Protein AF-A0A942ZYZ5-F1 (afdb_monomer_lite)

Structure (mmCIF, N/CA/C/O backbone):
data_AF-A0A942ZYZ5-F1
#
_entry.id   AF-A0A942ZYZ5-F1
#
loop_
_atom_site.group_PDB
_atom_site.id
_atom_site.type_symbol
_atom_site.label_atom_id
_atom_site.label_alt_id
_atom_site.label_comp_id
_atom_site.label_asym_id
_atom_site.label_entity_id
_atom_site.label_seq_id
_atom_site.pdbx_PDB_ins_code
_atom_site.Cartn_x
_atom_site.Cartn_y
_atom_site.Cartn_z
_atom_site.occupancy
_atom_site.B_iso_or_equiv
_atom_site.auth_seq_id
_atom_site.auth_comp_id
_atom_site.auth_asym_id
_atom_site.auth_atom_id
_atom_site.pdbx_PDB_model_num
ATOM 1 N N . MET A 1 1 ? -3.499 -14.961 -10.192 1.00 55.91 1 MET A N 1
ATOM 2 C CA . MET A 1 1 ? -3.679 -13.733 -10.989 1.00 55.91 1 MET A CA 1
ATOM 3 C C . MET A 1 1 ? -2.364 -13.500 -11.704 1.00 55.91 1 MET A C 1
ATOM 5 O O . MET A 1 1 ? -1.344 -13.487 -11.026 1.00 55.91 1 MET A O 1
ATOM 9 N N . ASP A 1 2 ? -2.354 -13.478 -13.037 1.00 72.44 2 ASP A N 1
ATOM 10 C CA . ASP A 1 2 ? -1.126 -13.225 -13.802 1.00 72.44 2 ASP A CA 1
ATOM 11 C C . ASP A 1 2 ? -0.966 -11.715 -13.986 1.00 72.44 2 ASP A C 1
ATOM 13 O O . ASP A 1 2 ? -1.447 -11.131 -14.958 1.00 72.44 2 ASP A O 1
ATOM 17 N N . TYR A 1 3 ? -0.309 -11.078 -13.015 1.00 81.50 3 TYR A N 1
ATOM 18 C CA . TYR A 1 3 ? -0.152 -9.625 -12.985 1.00 81.50 3 TYR A CA 1
ATOM 19 C C . TYR A 1 3 ? 0.666 -9.076 -14.161 1.00 81.50 3 TYR A C 1
ATOM 21 O O . TYR A 1 3 ? 0.634 -7.874 -14.406 1.00 81.50 3 TYR A O 1
ATOM 29 N N . LYS A 1 4 ? 1.376 -9.908 -14.935 1.00 86.75 4 LYS A N 1
ATOM 30 C CA . LYS A 1 4 ? 2.261 -9.424 -16.007 1.00 86.75 4 LYS A CA 1
ATOM 31 C C . LYS A 1 4 ? 1.524 -8.627 -17.077 1.00 86.75 4 LYS A C 1
ATOM 33 O O . LYS A 1 4 ? 1.949 -7.535 -17.446 1.00 86.75 4 LYS A O 1
ATOM 38 N N . ASN A 1 5 ? 0.410 -9.171 -17.562 1.00 87.06 5 ASN A N 1
ATOM 39 C CA . ASN A 1 5 ? -0.390 -8.519 -18.598 1.00 87.06 5 ASN A CA 1
ATOM 40 C C . ASN A 1 5 ? -1.109 -7.278 -18.062 1.00 87.06 5 ASN A C 1
ATOM 42 O O . ASN A 1 5 ? -1.376 -6.349 -18.820 1.00 87.06 5 ASN A O 1
ATOM 46 N N . GLU A 1 6 ? -1.423 -7.260 -16.768 1.00 91.31 6 GLU A N 1
ATOM 47 C CA . GLU A 1 6 ? -2.053 -6.117 -16.109 1.00 91.31 6 GLU A CA 1
ATOM 48 C C . GLU A 1 6 ? -1.053 -4.965 -15.945 1.00 91.31 6 GLU A C 1
ATOM 50 O O . GLU A 1 6 ? -1.383 -3.833 -16.285 1.00 91.31 6 GLU A O 1
ATOM 55 N N . ILE A 1 7 ? 0.197 -5.249 -15.556 1.00 93.75 7 ILE A N 1
ATOM 56 C CA . ILE A 1 7 ? 1.272 -4.248 -15.392 1.00 93.75 7 ILE A CA 1
ATOM 57 C C . ILE A 1 7 ? 1.527 -3.471 -16.685 1.00 93.75 7 ILE A C 1
ATOM 59 O O . ILE A 1 7 ? 1.700 -2.251 -16.662 1.00 93.75 7 ILE A O 1
ATOM 63 N N . LEU A 1 8 ? 1.528 -4.154 -17.831 1.00 91.81 8 LEU A N 1
ATOM 64 C CA . LEU A 1 8 ? 1.728 -3.500 -19.126 1.00 91.81 8 LEU A CA 1
ATOM 65 C C . LEU A 1 8 ? 0.601 -2.523 -19.479 1.00 91.81 8 LEU A C 1
ATOM 67 O O . LEU A 1 8 ? 0.864 -1.508 -20.121 1.00 91.81 8 LEU A O 1
ATOM 71 N N . LYS A 1 9 ? -0.625 -2.804 -19.028 1.00 93.62 9 LYS A N 1
ATOM 72 C CA . LYS A 1 9 ? -1.814 -1.978 -19.278 1.00 93.62 9 LYS A CA 1
ATOM 73 C C . LYS A 1 9 ? -1.949 -0.795 -18.322 1.00 93.62 9 LYS A C 1
ATOM 75 O O . LYS A 1 9 ? -2.783 0.066 -18.576 1.00 93.62 9 LYS A O 1
ATOM 80 N N . VAL A 1 10 ? -1.161 -0.744 -17.246 1.00 95.06 10 VAL A N 1
ATOM 81 C CA . VAL A 1 10 ? -1.182 0.387 -16.311 1.00 95.06 10 VAL A CA 1
ATOM 82 C C . VAL A 1 10 ? -0.760 1.650 -17.049 1.00 95.06 10 VAL A C 1
ATOM 84 O O . VAL A 1 10 ? 0.349 1.733 -17.582 1.00 95.06 10 VAL A O 1
ATOM 87 N N . GLU A 1 11 ? -1.646 2.639 -17.061 1.00 95.75 11 GLU A N 1
ATOM 88 C CA . GLU A 1 11 ? -1.353 3.971 -17.574 1.00 95.75 11 GLU A CA 1
ATOM 89 C C . GLU A 1 11 ? -0.547 4.781 -16.555 1.00 95.75 11 GLU A C 1
ATOM 91 O O . GLU A 1 11 ? -0.713 4.628 -15.343 1.00 95.75 11 GLU A O 1
ATOM 96 N N . LYS A 1 12 ? 0.274 5.724 -17.032 1.00 94.25 12 LYS A N 1
ATOM 97 C CA . LYS A 1 12 ? 1.099 6.576 -16.159 1.00 94.25 12 LYS A CA 1
ATOM 98 C C . LYS A 1 12 ? 0.259 7.330 -15.123 1.00 94.25 12 LYS A C 1
ATOM 100 O O . LYS A 1 12 ? 0.616 7.357 -13.953 1.00 94.25 12 LYS A O 1
ATOM 105 N N . LYS A 1 13 ? -0.893 7.865 -15.534 1.00 94.50 13 LYS A N 1
ATOM 106 C CA . LYS A 1 13 ? -1.814 8.582 -14.641 1.00 94.50 13 LYS A CA 1
ATOM 107 C C . LYS A 1 13 ? -2.383 7.678 -13.542 1.00 94.50 13 LYS A C 1
ATOM 109 O O . LYS A 1 13 ? -2.552 8.113 -12.409 1.00 94.50 13 LYS A O 1
ATOM 114 N N . GLN A 1 14 ? -2.670 6.417 -13.867 1.00 95.19 14 GLN A N 1
ATOM 115 C CA . GLN A 1 14 ? -3.121 5.433 -12.884 1.00 95.19 14 GLN A CA 1
ATOM 116 C C . GLN A 1 14 ? -1.989 5.078 -11.914 1.00 95.19 14 GLN A C 1
ATOM 118 O O . GLN A 1 14 ? -2.220 4.975 -10.711 1.00 95.19 14 GLN A O 1
ATOM 123 N N . PHE A 1 15 ? -0.766 4.927 -12.429 1.00 95.88 15 PHE A N 1
ATOM 124 C CA . PHE A 1 15 ? 0.415 4.713 -11.600 1.00 95.88 15 PHE A CA 1
ATOM 125 C C . PHE A 1 15 ? 0.610 5.852 -10.593 1.00 95.88 15 PHE A C 1
ATOM 127 O O . PHE A 1 15 ? 0.719 5.593 -9.400 1.00 95.88 15 PHE A O 1
ATOM 134 N N . GLU A 1 16 ? 0.573 7.101 -11.058 1.00 93.81 16 GLU A N 1
ATOM 135 C CA . GLU A 1 16 ? 0.684 8.306 -10.223 1.00 93.81 16 GLU A CA 1
ATOM 136 C C . GLU A 1 16 ? -0.382 8.363 -9.129 1.00 93.81 16 GLU A C 1
ATOM 138 O O . GLU A 1 16 ? -0.074 8.687 -7.983 1.00 93.81 16 GLU A O 1
ATOM 143 N N . LEU A 1 17 ? -1.625 8.015 -9.471 1.00 94.25 17 LEU A N 1
ATOM 144 C CA . LEU A 1 17 ? -2.749 8.074 -8.543 1.00 94.25 17 LEU A CA 1
ATOM 145 C C . LEU A 1 17 ? -2.607 7.085 -7.379 1.00 94.25 17 LEU A C 1
ATOM 147 O O . LEU A 1 17 ? -2.914 7.436 -6.244 1.00 94.25 17 LEU A O 1
ATOM 151 N N . TYR A 1 18 ? -2.139 5.866 -7.654 1.00 96.12 18 TYR A N 1
ATOM 152 C CA . TYR A 1 18 ? -2.146 4.769 -6.679 1.00 96.12 18 TYR A CA 1
ATOM 153 C C . TYR A 1 18 ? -0.763 4.399 -6.134 1.00 96.12 18 TYR A C 1
ATOM 155 O O . TYR A 1 18 ? -0.655 3.504 -5.293 1.00 96.12 18 TYR A O 1
ATOM 163 N N . PHE A 1 19 ? 0.306 5.072 -6.575 1.00 95.88 19 PHE A N 1
ATOM 164 C CA . PHE A 1 19 ? 1.668 4.774 -6.130 1.00 95.88 19 PHE A CA 1
ATOM 165 C C . PHE A 1 19 ? 1.812 4.860 -4.607 1.00 95.88 19 PHE A C 1
ATOM 167 O O . PHE A 1 19 ? 2.334 3.925 -4.003 1.00 95.88 19 PHE A O 1
ATOM 174 N N . CYS A 1 20 ? 1.345 5.947 -3.981 1.00 95.50 20 CYS A N 1
ATOM 175 C CA . CYS A 1 20 ? 1.512 6.157 -2.538 1.00 95.50 20 CYS A CA 1
ATOM 176 C C . CYS A 1 20 ? 0.763 5.101 -1.716 1.00 95.50 20 CYS A C 1
ATOM 178 O O . CYS A 1 20 ? 1.339 4.521 -0.794 1.00 95.50 20 CYS A O 1
ATOM 180 N N . ASP A 1 21 ? -0.470 4.779 -2.113 1.00 95.25 21 ASP A N 1
ATOM 181 C CA . ASP A 1 21 ? -1.291 3.758 -1.458 1.00 95.25 21 ASP A CA 1
ATOM 182 C C . ASP A 1 21 ? -0.646 2.366 -1.572 1.00 95.25 21 ASP A C 1
ATOM 184 O O . ASP A 1 21 ? -0.557 1.616 -0.597 1.00 95.25 21 ASP A O 1
ATOM 188 N N . ALA A 1 22 ? -0.124 2.025 -2.753 1.00 93.94 22 ALA A N 1
ATOM 189 C CA . ALA A 1 22 ? 0.601 0.777 -2.971 1.00 93.94 22 ALA A CA 1
ATOM 190 C C . ALA A 1 22 ? 1.907 0.730 -2.163 1.00 93.94 22 ALA A C 1
ATOM 192 O O . ALA A 1 22 ? 2.239 -0.287 -1.546 1.00 93.94 22 ALA A O 1
ATOM 193 N N . TYR A 1 23 ? 2.646 1.839 -2.146 1.00 92.31 23 TYR A N 1
ATOM 194 C CA . TYR A 1 23 ? 3.916 1.987 -1.449 1.00 92.31 23 TYR A CA 1
ATOM 195 C C . TYR A 1 23 ? 3.752 1.806 0.061 1.00 92.31 23 TYR A C 1
ATOM 197 O O . TYR A 1 23 ? 4.456 0.986 0.659 1.00 92.31 23 TYR A O 1
ATOM 205 N N . ILE A 1 24 ? 2.805 2.514 0.684 1.00 89.69 24 ILE A N 1
ATOM 206 C CA . ILE A 1 24 ? 2.614 2.452 2.137 1.00 89.69 24 ILE A CA 1
ATOM 207 C C . ILE A 1 24 ? 2.166 1.052 2.572 1.00 89.69 24 ILE A C 1
ATOM 209 O O . ILE A 1 24 ? 2.721 0.501 3.525 1.00 89.69 24 ILE A O 1
ATOM 213 N N . LYS A 1 25 ? 1.271 0.421 1.800 1.00 87.56 25 LYS A N 1
ATOM 214 C CA . LYS A 1 25 ? 0.798 -0.949 2.038 1.00 87.56 25 LYS A CA 1
ATOM 215 C C . LYS A 1 25 ? 1.922 -1.982 1.907 1.00 87.56 25 LYS A C 1
ATOM 217 O O . LYS A 1 25 ? 1.933 -2.983 2.621 1.00 87.56 25 LYS A O 1
ATOM 222 N N . THR A 1 26 ? 2.899 -1.711 1.040 1.00 87.06 26 THR A N 1
ATOM 223 C CA . THR A 1 26 ? 4.070 -2.574 0.816 1.00 87.06 26 THR A CA 1
ATOM 224 C C . THR A 1 26 ? 5.128 -2.433 1.908 1.00 87.06 26 THR A C 1
ATOM 226 O O . THR A 1 26 ? 5.772 -3.420 2.262 1.00 87.06 26 THR A O 1
ATOM 229 N N . LEU A 1 27 ? 5.340 -1.229 2.449 1.00 77.88 27 LEU A N 1
ATOM 230 C CA . LEU A 1 27 ? 6.419 -0.976 3.415 1.00 77.88 27 LEU A CA 1
ATOM 231 C C . LEU A 1 27 ? 5.997 -1.033 4.880 1.00 77.88 27 LEU A C 1
ATOM 233 O O . LEU A 1 27 ? 6.863 -1.215 5.738 1.00 77.88 27 LEU A O 1
ATOM 237 N N . HIS A 1 28 ? 4.697 -0.958 5.161 1.00 70.19 28 HIS A N 1
ATOM 238 C CA . HIS A 1 28 ? 4.148 -1.141 6.502 1.00 70.19 28 HIS A CA 1
ATOM 239 C C . HIS A 1 28 ? 3.352 -2.455 6.689 1.00 70.19 28 HIS A C 1
ATOM 241 O O . HIS A 1 28 ? 2.197 -2.415 7.109 1.00 70.19 28 HIS A O 1
ATOM 247 N N . PRO A 1 29 ? 3.993 -3.633 6.490 1.00 60.28 29 PRO A N 1
ATOM 248 C CA . PRO A 1 29 ? 3.624 -4.935 7.012 1.00 60.28 29 PRO A CA 1
ATOM 249 C C . PRO A 1 29 ? 2.683 -5.016 8.201 1.00 60.28 29 PRO A C 1
ATOM 251 O O . PRO A 1 29 ? 3.164 -4.866 9.322 1.00 60.28 29 PRO A O 1
ATOM 254 N N . SER A 1 30 ? 1.408 -5.333 8.029 1.00 52.53 30 SER A N 1
ATOM 255 C CA . SER A 1 30 ? 0.553 -5.635 9.178 1.00 52.53 30 SER A CA 1
ATOM 256 C C . SER A 1 30 ? 0.667 -7.073 9.685 1.00 52.53 30 SER A C 1
ATOM 258 O O . SER A 1 30 ? 0.112 -7.324 10.741 1.00 52.53 30 SER A O 1
ATOM 260 N N . GLU A 1 31 ? 1.369 -8.000 9.014 1.00 48.47 31 GLU A N 1
ATOM 261 C CA . GLU A 1 31 ? 1.573 -9.374 9.505 1.00 48.47 31 GLU A CA 1
ATOM 262 C C . GLU A 1 31 ? 2.973 -9.644 10.077 1.00 48.47 31 GLU A C 1
ATOM 264 O O . GLU A 1 31 ? 3.971 -9.046 9.691 1.00 48.47 31 GLU A O 1
ATOM 269 N N . ALA A 1 32 ? 2.982 -10.514 11.089 1.00 39.81 32 ALA A N 1
ATOM 270 C CA . ALA A 1 32 ? 4.009 -10.730 12.098 1.00 39.81 32 ALA A CA 1
ATOM 271 C C . ALA A 1 32 ? 5.455 -10.937 11.610 1.00 39.81 32 ALA A C 1
ATOM 273 O O . ALA A 1 32 ? 5.741 -11.793 10.779 1.00 39.81 32 ALA A O 1
ATOM 274 N N . SER A 1 33 ? 6.361 -10.300 12.363 1.00 36.69 33 SER A N 1
ATOM 275 C CA . SER A 1 33 ? 7.801 -10.564 12.489 1.00 36.69 33 SER A CA 1
ATOM 276 C C . SER 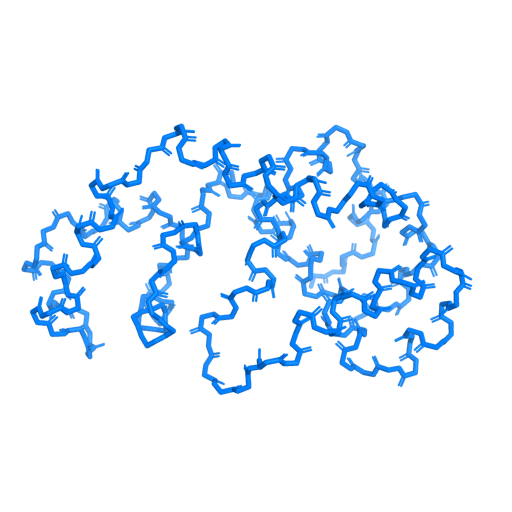A 1 33 ? 8.647 -10.324 11.236 1.00 36.69 33 SER A C 1
ATOM 278 O O . SER A 1 33 ? 8.332 -10.778 10.148 1.00 36.69 33 SER A O 1
ATOM 280 N N . TYR A 1 34 ? 9.788 -9.657 11.445 1.00 41.66 34 TYR A N 1
ATOM 281 C CA . TYR A 1 34 ? 10.640 -9.031 10.428 1.00 41.66 34 TYR A CA 1
ATOM 282 C C . TYR A 1 34 ? 9.945 -7.769 9.869 1.00 41.66 34 TYR A C 1
ATOM 284 O O . TYR A 1 34 ? 8.807 -7.796 9.450 1.00 41.66 34 TYR A O 1
ATOM 292 N N . TYR A 1 35 ? 10.491 -6.557 9.937 1.00 43.03 35 TYR A N 1
ATOM 293 C CA . TYR A 1 35 ? 11.566 -6.121 9.062 1.00 43.03 35 TYR A CA 1
ATOM 294 C C . TYR A 1 35 ? 11.932 -4.654 9.410 1.00 43.03 35 TYR A C 1
ATOM 296 O O . TYR A 1 35 ? 11.378 -3.713 8.855 1.00 43.03 35 TYR A O 1
ATOM 304 N N . LYS A 1 36 ? 13.025 -4.442 10.161 1.00 44.38 36 LYS A N 1
ATOM 305 C CA . LYS A 1 36 ? 13.924 -3.290 9.890 1.00 44.38 36 LYS A CA 1
ATOM 306 C C . LYS A 1 36 ? 14.538 -3.373 8.473 1.00 44.38 36 LYS A C 1
ATOM 308 O O . LYS A 1 36 ? 15.174 -2.439 8.003 1.00 44.38 36 LYS A O 1
ATOM 313 N N . LYS A 1 37 ? 14.366 -4.512 7.791 1.00 51.00 37 LYS A N 1
ATOM 314 C CA . LYS A 1 37 ? 14.992 -4.862 6.516 1.00 51.00 37 LYS A CA 1
ATOM 315 C C . LYS A 1 37 ? 14.180 -4.414 5.277 1.00 51.00 37 LYS A C 1
ATOM 317 O O . LYS A 1 37 ? 14.797 -4.252 4.240 1.00 51.00 37 LYS A O 1
ATOM 322 N N . HIS A 1 38 ? 12.866 -4.142 5.340 1.00 56.56 38 HIS A N 1
ATOM 323 C CA . HIS A 1 38 ? 12.056 -3.847 4.136 1.00 56.56 38 HIS A CA 1
ATOM 324 C C . HIS A 1 38 ? 12.326 -2.452 3.574 1.00 56.56 38 HIS A C 1
ATOM 326 O O . HIS A 1 38 ? 12.454 -2.323 2.365 1.00 56.56 38 HIS A O 1
ATOM 332 N N . LEU A 1 39 ? 12.520 -1.434 4.421 1.00 59.22 39 LEU A N 1
ATOM 333 C CA . LEU A 1 39 ? 12.962 -0.107 3.966 1.00 59.22 39 LEU A CA 1
ATOM 334 C C . LEU A 1 39 ? 14.327 -0.178 3.266 1.00 59.22 39 LEU A C 1
ATOM 336 O O . LEU A 1 39 ? 14.527 0.419 2.210 1.00 59.22 39 LEU A O 1
ATOM 340 N N . ILE A 1 40 ? 15.262 -0.950 3.831 1.00 66.19 40 ILE A N 1
ATOM 341 C CA . ILE A 1 40 ? 16.590 -1.170 3.243 1.00 66.19 40 ILE A CA 1
ATOM 342 C C . ILE A 1 40 ? 16.459 -1.922 1.914 1.00 66.19 40 ILE A C 1
ATOM 344 O O . ILE A 1 40 ? 17.086 -1.546 0.925 1.00 66.19 40 ILE A O 1
ATOM 348 N N . THR A 1 41 ? 15.621 -2.957 1.863 1.00 82.19 41 THR A N 1
ATOM 349 C CA . THR A 1 41 ? 15.416 -3.751 0.652 1.00 82.19 41 THR A CA 1
ATOM 350 C C . THR A 1 41 ? 14.642 -2.980 -0.415 1.00 82.19 41 THR A C 1
ATOM 352 O O . THR A 1 41 ? 15.007 -3.100 -1.572 1.00 82.19 41 THR A O 1
ATOM 355 N N . TRP A 1 42 ? 13.673 -2.124 -0.078 1.00 86.25 42 TRP A N 1
ATOM 356 C CA . TRP A 1 42 ? 13.022 -1.228 -1.042 1.00 86.25 42 TRP A CA 1
ATOM 357 C C . TRP A 1 42 ? 14.018 -0.242 -1.638 1.00 86.25 42 TRP A C 1
ATOM 359 O O . TRP A 1 42 ? 14.122 -0.133 -2.857 1.00 86.25 42 TRP A O 1
ATOM 369 N N . ARG A 1 43 ? 14.833 0.409 -0.796 1.00 86.25 43 ARG A N 1
ATOM 370 C CA . ARG A 1 43 ? 15.934 1.257 -1.274 1.00 86.25 43 ARG A CA 1
ATOM 371 C C . ARG A 1 43 ? 16.865 0.482 -2.209 1.00 86.25 43 ARG A C 1
ATOM 373 O O . ARG A 1 43 ? 17.282 1.026 -3.226 1.00 86.25 43 ARG A O 1
ATOM 380 N N . LYS A 1 44 ? 17.152 -0.790 -1.905 1.00 88.56 44 LYS A N 1
ATOM 381 C CA . LYS A 1 44 ? 17.939 -1.675 -2.776 1.00 88.56 44 LYS A CA 1
ATOM 382 C C . LYS A 1 44 ? 17.210 -2.008 -4.084 1.00 88.56 44 LYS A C 1
ATOM 384 O O . LYS A 1 44 ? 17.837 -1.898 -5.127 1.00 88.56 44 LYS A O 1
ATOM 389 N N . VAL A 1 45 ? 15.926 -2.374 -4.054 1.00 90.19 45 VAL A N 1
ATOM 390 C CA . VAL A 1 45 ? 15.073 -2.619 -5.237 1.00 90.19 45 VAL A CA 1
ATOM 391 C C . VAL A 1 45 ? 15.138 -1.411 -6.159 1.00 90.19 45 VAL A C 1
ATOM 393 O O . VAL A 1 45 ? 15.612 -1.514 -7.284 1.00 90.19 45 VAL A O 1
ATOM 396 N N . LYS A 1 46 ? 14.773 -0.248 -5.625 1.00 89.75 46 LYS A N 1
ATOM 397 C CA . LYS A 1 46 ? 14.803 1.046 -6.294 1.00 89.75 46 LYS A CA 1
ATOM 398 C C . LYS A 1 46 ? 16.179 1.328 -6.907 1.00 89.75 46 LYS A C 1
ATOM 400 O O . LYS A 1 46 ? 16.291 1.522 -8.111 1.00 89.75 46 LYS A O 1
ATOM 405 N N . HIS A 1 47 ? 17.247 1.223 -6.115 1.00 91.50 47 HIS A N 1
ATOM 406 C CA . HIS A 1 47 ? 18.618 1.411 -6.596 1.00 91.50 47 HIS A CA 1
ATOM 407 C C . HIS A 1 47 ? 18.989 0.467 -7.750 1.00 91.50 47 HIS A C 1
ATOM 409 O O . HIS A 1 47 ? 19.601 0.900 -8.726 1.00 91.50 47 HIS A O 1
ATOM 415 N N . LEU A 1 48 ? 18.641 -0.819 -7.654 1.00 92.81 48 LEU A N 1
ATOM 416 C CA . LEU A 1 48 ? 18.926 -1.800 -8.701 1.00 92.81 48 LEU A CA 1
ATOM 417 C C . LEU A 1 48 ? 18.161 -1.486 -9.990 1.00 92.81 48 LEU A C 1
ATOM 419 O O . LEU A 1 48 ? 18.743 -1.608 -11.066 1.00 92.81 48 LEU A O 1
ATOM 423 N N . ILE A 1 49 ? 16.915 -1.021 -9.889 1.00 92.75 49 ILE A N 1
ATOM 424 C CA . ILE A 1 49 ? 16.100 -0.618 -11.042 1.00 92.75 49 ILE A CA 1
ATOM 425 C C . ILE A 1 49 ? 16.687 0.628 -11.711 1.00 92.75 49 ILE A C 1
ATOM 427 O O . ILE A 1 49 ? 16.967 0.584 -12.907 1.00 92.75 49 ILE A O 1
ATOM 431 N N . ILE A 1 50 ? 17.003 1.681 -10.945 1.00 91.75 50 ILE A N 1
ATOM 432 C CA . ILE A 1 50 ? 17.659 2.899 -11.466 1.00 91.75 50 ILE A CA 1
ATOM 433 C C . ILE A 1 50 ? 18.962 2.557 -12.191 1.00 91.75 50 ILE A C 1
ATOM 435 O O . ILE A 1 50 ? 19.265 3.093 -13.256 1.00 91.75 50 ILE A O 1
ATOM 439 N N . LYS A 1 51 ? 19.769 1.666 -11.606 1.00 93.31 51 LYS A N 1
ATOM 440 C CA . LYS A 1 51 ? 21.056 1.253 -12.177 1.00 93.31 51 LYS A CA 1
ATOM 441 C C . LYS A 1 51 ? 20.920 0.183 -13.262 1.00 93.31 51 LYS A C 1
ATOM 443 O O . LYS A 1 51 ? 21.948 -0.289 -13.740 1.00 93.31 51 LYS A O 1
ATOM 448 N N . LYS A 1 52 ? 19.695 -0.202 -13.639 1.00 92.62 52 LYS A N 1
ATOM 449 C CA . LYS A 1 52 ? 19.389 -1.235 -14.645 1.00 92.62 52 LYS A CA 1
ATOM 450 C C . LYS A 1 52 ? 20.056 -2.584 -14.350 1.00 92.62 52 LYS A C 1
ATOM 452 O O . LYS A 1 52 ? 20.391 -3.355 -15.244 1.00 92.62 52 LYS A O 1
ATOM 457 N N . LYS A 1 53 ? 20.251 -2.881 -13.064 1.00 93.31 53 LYS A N 1
ATOM 458 C CA . LYS A 1 53 ? 20.849 -4.111 -12.532 1.00 93.31 53 LYS A CA 1
ATOM 459 C C . LYS A 1 53 ? 19.764 -5.161 -12.267 1.00 93.31 53 LYS A C 1
ATOM 461 O O . LYS A 1 53 ? 19.617 -5.634 -11.142 1.00 93.31 53 LYS A O 1
ATOM 466 N N . PHE A 1 54 ? 18.985 -5.500 -13.293 1.00 91.75 54 PHE A N 1
ATOM 467 C CA . PHE A 1 54 ? 17.789 -6.342 -13.151 1.00 91.75 54 PHE A CA 1
ATOM 468 C C . PHE A 1 54 ? 18.108 -7.782 -12.730 1.00 91.75 54 PHE A C 1
ATOM 470 O O . PHE A 1 54 ? 17.442 -8.300 -11.841 1.00 91.75 54 PHE A O 1
ATOM 477 N N . ALA A 1 55 ? 19.187 -8.374 -13.255 1.00 90.12 55 ALA A N 1
ATOM 478 C CA . ALA A 1 55 ? 19.639 -9.710 -12.850 1.00 90.12 55 ALA A CA 1
ATOM 479 C C . ALA A 1 55 ? 19.918 -9.797 -11.337 1.00 90.12 55 ALA A C 1
ATOM 481 O O . ALA A 1 55 ? 19.456 -10.703 -10.657 1.00 90.12 55 ALA A O 1
ATOM 482 N N . LEU A 1 56 ? 20.573 -8.778 -10.768 1.00 91.06 56 LEU A N 1
ATOM 483 C CA . LEU A 1 56 ? 20.845 -8.715 -9.326 1.00 91.06 56 LEU A CA 1
ATOM 484 C C . LEU A 1 56 ? 19.579 -8.497 -8.482 1.00 91.06 56 LEU A C 1
ATOM 486 O O . LEU A 1 56 ? 19.570 -8.788 -7.282 1.00 91.06 56 LEU A O 1
ATOM 490 N N . LEU A 1 57 ? 18.526 -7.927 -9.074 1.00 90.00 57 LEU A N 1
ATOM 491 C CA . LEU A 1 57 ? 17.224 -7.810 -8.424 1.00 90.00 57 LEU A CA 1
ATOM 492 C C . LEU A 1 57 ? 16.545 -9.178 -8.366 1.00 90.00 57 LEU A C 1
ATOM 494 O O . LEU A 1 57 ? 16.060 -9.549 -7.298 1.00 90.00 57 LEU A O 1
ATOM 498 N N . GLU A 1 58 ? 16.566 -9.911 -9.479 1.00 88.50 58 GLU A N 1
ATOM 499 C CA . GLU A 1 58 ? 16.008 -11.259 -9.620 1.00 88.50 58 GLU A CA 1
ATOM 500 C C . GLU A 1 58 ? 16.701 -12.273 -8.698 1.00 88.50 58 GLU A C 1
ATOM 502 O O . GLU A 1 58 ? 16.030 -12.989 -7.957 1.00 88.50 58 GLU A O 1
ATOM 507 N N . GLU A 1 59 ? 18.035 -12.274 -8.654 1.00 90.44 59 GLU A N 1
ATOM 508 C CA . GLU A 1 59 ? 18.824 -13.151 -7.773 1.00 90.44 59 GLU A CA 1
ATOM 509 C C . GLU A 1 59 ? 18.520 -12.923 -6.281 1.00 90.44 59 GLU A C 1
ATOM 511 O O . GLU A 1 59 ? 18.679 -13.811 -5.439 1.00 90.44 59 GLU A O 1
ATOM 516 N N . SER A 1 60 ? 18.068 -11.720 -5.923 1.00 89.69 60 SER A N 1
ATOM 517 C CA . SER A 1 60 ? 17.746 -11.353 -4.551 1.00 89.69 60 SER A CA 1
ATOM 518 C C . SER A 1 60 ? 16.269 -11.614 -4.258 1.00 89.69 60 SER A C 1
ATOM 520 O O . SER A 1 60 ? 15.445 -10.706 -4.370 1.00 89.69 60 SER A O 1
ATOM 522 N N . ALA A 1 61 ? 15.944 -12.811 -3.758 1.00 86.88 61 ALA A N 1
ATOM 523 C CA . ALA A 1 61 ? 14.571 -13.216 -3.414 1.00 86.88 61 ALA A CA 1
ATOM 524 C C . ALA A 1 61 ? 13.799 -12.171 -2.579 1.00 86.88 61 ALA A C 1
ATOM 526 O O . ALA A 1 61 ? 12.628 -11.906 -2.828 1.00 86.88 61 ALA A O 1
ATOM 527 N N . ALA A 1 62 ? 14.459 -11.509 -1.623 1.0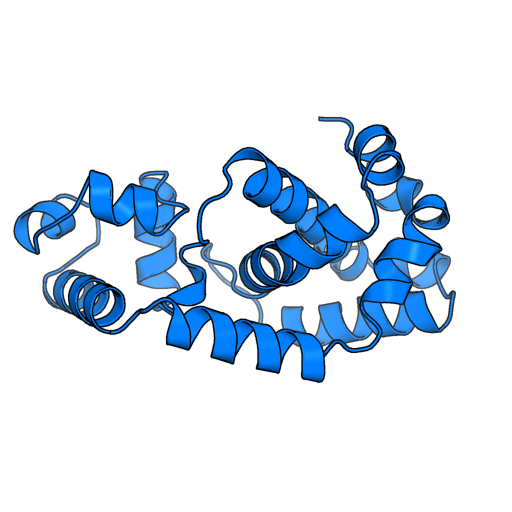0 85.81 62 ALA A N 1
ATOM 528 C CA . ALA A 1 62 ? 13.838 -10.442 -0.835 1.00 85.81 62 ALA A CA 1
ATOM 529 C C . ALA A 1 62 ? 13.460 -9.206 -1.678 1.00 85.81 62 ALA A C 1
ATOM 531 O O . ALA A 1 62 ? 12.422 -8.596 -1.441 1.00 85.81 62 ALA A O 1
ATOM 532 N N . CYS A 1 63 ? 14.289 -8.835 -2.658 1.00 88.19 63 CYS A N 1
ATOM 533 C CA . CYS A 1 63 ? 14.010 -7.722 -3.568 1.00 88.19 63 CYS A CA 1
ATOM 534 C C . CYS A 1 63 ? 12.890 -8.086 -4.545 1.00 88.19 63 CYS A C 1
ATOM 536 O O . CYS A 1 63 ? 11.951 -7.310 -4.706 1.00 88.19 63 CYS A O 1
ATOM 538 N N . ALA A 1 64 ? 12.974 -9.276 -5.144 1.00 88.94 64 ALA A N 1
ATOM 539 C CA . ALA A 1 64 ? 11.953 -9.809 -6.037 1.00 88.94 64 ALA A CA 1
ATOM 540 C C . ALA A 1 64 ? 10.576 -9.865 -5.355 1.00 88.94 64 ALA A C 1
ATOM 542 O O . ALA A 1 64 ? 9.595 -9.360 -5.899 1.00 88.94 64 ALA A O 1
ATOM 543 N N . ASN A 1 65 ? 10.515 -10.379 -4.122 1.00 87.69 65 ASN A N 1
ATOM 544 C CA . ASN A 1 65 ? 9.276 -10.447 -3.348 1.00 87.69 65 ASN A CA 1
ATOM 545 C C . ASN A 1 65 ? 8.693 -9.063 -3.059 1.00 87.69 65 ASN A C 1
ATOM 547 O O . ASN A 1 65 ? 7.493 -8.882 -3.210 1.00 87.69 65 ASN A O 1
ATOM 551 N N . ILE A 1 66 ? 9.518 -8.077 -2.689 1.00 88.44 66 ILE A N 1
ATOM 552 C CA . ILE A 1 66 ? 9.033 -6.708 -2.458 1.00 88.44 66 ILE A CA 1
ATOM 553 C C . ILE A 1 66 ? 8.500 -6.079 -3.750 1.00 88.44 66 ILE A C 1
ATOM 555 O O . ILE A 1 66 ? 7.462 -5.425 -3.723 1.00 88.44 66 ILE A O 1
ATOM 559 N N . TYR A 1 67 ? 9.177 -6.282 -4.882 1.00 90.69 67 TYR A N 1
ATOM 560 C CA . TYR A 1 67 ? 8.707 -5.779 -6.174 1.00 90.69 67 TYR A CA 1
ATOM 561 C C . TYR A 1 67 ? 7.364 -6.407 -6.575 1.00 90.69 67 TYR A C 1
ATOM 563 O O . TYR A 1 67 ? 6.443 -5.707 -6.997 1.00 90.69 67 TYR A O 1
ATOM 571 N N . LYS A 1 68 ? 7.223 -7.723 -6.385 1.00 89.81 68 LYS A N 1
ATOM 572 C CA . LYS A 1 68 ? 5.965 -8.446 -6.608 1.00 89.81 68 LYS A CA 1
ATOM 573 C C . LYS A 1 68 ? 4.853 -7.955 -5.678 1.00 89.81 68 LYS A C 1
ATOM 575 O O . LYS A 1 68 ? 3.730 -7.735 -6.125 1.00 89.81 68 LYS A O 1
ATOM 580 N N . GLU A 1 69 ? 5.173 -7.766 -4.403 1.00 89.50 69 GLU A N 1
ATOM 581 C CA . GLU A 1 69 ? 4.242 -7.288 -3.382 1.00 89.50 69 GLU A CA 1
ATOM 582 C C . GLU A 1 69 ? 3.737 -5.875 -3.685 1.00 89.50 69 GLU A C 1
ATOM 584 O O . GLU A 1 69 ? 2.544 -5.613 -3.552 1.00 89.50 69 GLU A O 1
ATOM 589 N N . PHE A 1 70 ? 4.616 -4.994 -4.173 1.00 92.25 70 PHE A N 1
ATOM 590 C CA . PHE A 1 70 ? 4.233 -3.661 -4.627 1.00 92.25 70 PHE A CA 1
ATOM 591 C C . PHE A 1 70 ? 3.152 -3.718 -5.705 1.00 92.25 70 PHE A C 1
ATOM 593 O O . PHE A 1 70 ? 2.113 -3.080 -5.554 1.00 92.25 70 PHE A O 1
ATOM 600 N N . TRP A 1 71 ? 3.353 -4.510 -6.762 1.00 93.88 71 TRP A N 1
ATOM 601 C CA . TRP A 1 71 ? 2.364 -4.614 -7.835 1.00 93.88 71 TRP A CA 1
ATOM 602 C C . TRP A 1 71 ? 1.062 -5.260 -7.372 1.00 93.88 71 TRP A C 1
ATOM 604 O O . TRP A 1 71 ? -0.006 -4.788 -7.748 1.00 93.88 71 TRP A O 1
ATOM 614 N N . ARG A 1 72 ? 1.123 -6.281 -6.509 1.00 91.56 72 ARG A N 1
ATOM 615 C CA . ARG A 1 72 ? -0.084 -6.850 -5.894 1.00 91.56 72 ARG A CA 1
ATOM 616 C C . ARG A 1 72 ? -0.881 -5.773 -5.159 1.00 91.56 72 ARG A C 1
ATOM 618 O O . ARG A 1 72 ? -2.061 -5.589 -5.437 1.00 91.56 72 ARG A O 1
ATOM 625 N N . ASN A 1 73 ? -0.218 -5.029 -4.275 1.00 91.88 73 ASN A N 1
ATOM 626 C CA . ASN A 1 73 ? -0.855 -3.957 -3.519 1.00 91.88 73 ASN A CA 1
ATOM 627 C C . ASN A 1 73 ? -1.369 -2.844 -4.432 1.00 91.88 73 ASN A C 1
ATOM 629 O O . ASN A 1 73 ? -2.454 -2.338 -4.178 1.00 91.88 73 ASN A O 1
ATOM 633 N N . PHE A 1 74 ? -0.645 -2.507 -5.502 1.00 95.00 74 PHE A N 1
ATOM 634 C CA . PHE A 1 74 ? -1.073 -1.542 -6.511 1.00 95.00 74 PHE A CA 1
ATOM 635 C C . PHE A 1 74 ? -2.409 -1.925 -7.148 1.00 95.00 74 PHE A C 1
ATOM 637 O O . PHE A 1 74 ? -3.325 -1.106 -7.189 1.00 95.00 74 PHE A O 1
ATOM 644 N N . PHE A 1 75 ? -2.558 -3.170 -7.602 1.00 94.31 75 PHE A N 1
ATOM 645 C CA . PHE A 1 75 ? -3.823 -3.617 -8.185 1.00 94.31 75 PHE A CA 1
ATOM 646 C C . PHE A 1 75 ? -4.940 -3.697 -7.148 1.00 94.31 75 PHE A C 1
ATOM 648 O O . PHE A 1 75 ? -6.068 -3.311 -7.451 1.00 94.31 75 PHE A O 1
ATOM 655 N N . ASP A 1 76 ? -4.636 -4.118 -5.920 1.00 92.00 76 ASP A N 1
ATOM 656 C CA . ASP A 1 76 ? -5.620 -4.158 -4.839 1.00 92.00 76 ASP A CA 1
ATOM 657 C C . ASP A 1 76 ? -6.158 -2.757 -4.509 1.00 92.00 76 ASP A C 1
ATOM 659 O O . ASP A 1 76 ? -7.364 -2.577 -4.351 1.00 92.00 76 ASP A O 1
ATOM 663 N N . VAL A 1 77 ? -5.294 -1.741 -4.403 1.00 94.00 77 VAL A N 1
ATOM 664 C CA . VAL A 1 77 ? -5.739 -0.367 -4.100 1.00 94.00 77 VAL A CA 1
ATOM 665 C C . VAL A 1 77 ? -6.423 0.284 -5.302 1.00 94.00 77 VAL A C 1
ATOM 667 O O . VAL A 1 77 ? -7.437 0.953 -5.125 1.00 94.00 77 VAL A O 1
ATOM 670 N N . ALA A 1 78 ? -5.948 0.033 -6.526 1.00 94.25 78 ALA A N 1
ATOM 671 C CA . ALA A 1 78 ? -6.574 0.555 -7.740 1.00 94.25 78 ALA A CA 1
ATOM 672 C C . ALA A 1 78 ? -7.971 -0.040 -7.975 1.00 94.25 78 ALA A C 1
ATOM 674 O O . ALA A 1 78 ? -8.863 0.642 -8.481 1.00 94.25 78 ALA A O 1
ATOM 675 N N . LYS A 1 79 ? -8.169 -1.309 -7.603 1.00 94.06 79 LYS A N 1
ATOM 676 C CA . LYS A 1 79 ? -9.460 -1.992 -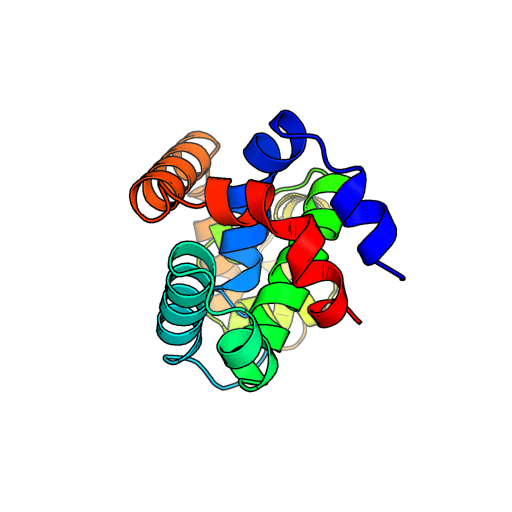7.697 1.00 94.06 79 LYS A CA 1
ATOM 677 C C . LYS A 1 79 ? -10.443 -1.495 -6.641 1.00 94.06 79 LYS A C 1
ATOM 679 O O . LYS A 1 79 ? -11.581 -1.189 -6.982 1.00 94.06 79 LYS A O 1
ATOM 684 N N . GLU A 1 80 ? -10.020 -1.451 -5.380 1.00 93.06 80 GLU A N 1
ATOM 685 C CA . GLU A 1 80 ? -10.907 -1.108 -4.263 1.00 93.06 80 GLU A CA 1
ATOM 686 C C . GLU A 1 80 ? -11.164 0.400 -4.161 1.00 93.06 80 GLU A C 1
ATOM 688 O O . GLU A 1 80 ? -12.227 0.798 -3.695 1.00 93.06 80 GLU A O 1
ATOM 693 N N . GLN A 1 81 ? -10.222 1.235 -4.622 1.00 93.25 81 GLN A N 1
ATOM 694 C CA . GLN A 1 81 ? -10.297 2.704 -4.585 1.00 93.25 81 GLN A CA 1
ATOM 695 C C . GLN A 1 81 ? -10.565 3.250 -3.174 1.00 93.25 81 GLN A C 1
ATOM 697 O O . GLN A 1 81 ? -11.315 4.205 -2.980 1.00 93.25 81 GLN A O 1
ATOM 702 N N . LYS A 1 82 ? -9.940 2.608 -2.187 1.00 93.06 82 LYS A N 1
ATOM 703 C CA . LYS A 1 82 ? -10.069 2.882 -0.757 1.00 93.06 82 LYS A CA 1
ATOM 704 C C . LYS A 1 82 ? -8.703 3.138 -0.138 1.00 93.06 82 LYS A C 1
ATOM 706 O O . LYS A 1 82 ? -7.687 2.639 -0.628 1.00 93.06 82 LYS A O 1
ATOM 711 N N . THR A 1 83 ? -8.688 3.856 0.974 1.00 93.56 83 THR A N 1
ATOM 712 C CA . THR A 1 83 ? -7.473 4.236 1.688 1.00 93.56 83 THR A CA 1
ATOM 713 C C . THR A 1 83 ? -6.955 3.064 2.530 1.00 93.56 83 THR A C 1
ATOM 715 O O . THR A 1 83 ? -7.677 2.560 3.394 1.00 93.56 83 THR A O 1
ATOM 718 N N . PRO A 1 84 ? -5.706 2.605 2.326 1.00 93.81 84 PRO A N 1
ATOM 719 C CA . PRO A 1 84 ? -5.113 1.548 3.145 1.00 93.81 84 PRO A CA 1
ATOM 720 C C . PRO A 1 84 ? -5.078 1.898 4.641 1.00 93.81 84 PRO A C 1
ATOM 722 O O . PRO A 1 84 ? -4.784 3.036 5.010 1.00 93.81 84 PRO A O 1
ATOM 725 N N . LEU A 1 85 ? -5.300 0.912 5.517 1.00 92.25 85 LEU A N 1
ATOM 726 C CA . LEU A 1 85 ? -5.206 1.101 6.975 1.00 92.25 85 LEU A CA 1
ATOM 727 C C . LEU A 1 85 ? -3.815 1.540 7.445 1.00 92.25 85 LEU A C 1
ATOM 729 O O . LEU A 1 85 ? -3.688 2.150 8.506 1.00 92.25 85 LEU A O 1
ATOM 733 N N . GLU A 1 86 ? -2.768 1.260 6.670 1.00 91.00 86 GLU A N 1
ATOM 734 C CA . GLU A 1 86 ? -1.391 1.630 7.000 1.00 91.00 86 GLU A CA 1
ATOM 735 C C . GLU A 1 86 ? -1.193 3.148 7.146 1.00 91.00 86 GLU A C 1
ATOM 737 O O . GLU A 1 86 ? -0.290 3.566 7.869 1.00 91.00 86 GLU A O 1
ATOM 742 N N . TYR A 1 87 ? -2.072 3.969 6.557 1.00 92.62 87 TYR A N 1
ATOM 743 C CA . TYR A 1 87 ? -2.086 5.422 6.762 1.00 92.62 87 TYR A CA 1
ATOM 744 C C . TYR A 1 87 ? -2.384 5.843 8.208 1.00 92.62 87 TYR A C 1
ATOM 746 O O . TYR A 1 87 ? -2.004 6.939 8.612 1.00 92.62 87 TYR A O 1
ATOM 754 N N . LEU A 1 88 ? -3.019 4.980 9.007 1.00 91.94 88 LEU A N 1
ATOM 755 C CA . LEU A 1 88 ? -3.277 5.247 10.425 1.00 91.94 88 LEU A CA 1
ATOM 756 C C . LEU A 1 88 ? -2.042 5.018 11.308 1.00 91.94 88 LEU A C 1
ATOM 758 O O . LEU A 1 88 ? -2.085 5.322 12.497 1.00 91.94 88 LEU A O 1
ATOM 762 N N . PHE A 1 89 ? -0.960 4.444 10.763 1.00 88.88 89 PHE A N 1
ATOM 763 C CA . PHE A 1 89 ? 0.266 4.105 11.498 1.00 88.88 89 PHE A CA 1
ATOM 764 C C . PHE A 1 89 ? 0.018 3.364 12.824 1.00 88.88 89 PHE A C 1
ATOM 766 O O . PHE A 1 89 ? 0.750 3.532 13.802 1.00 88.88 89 PHE A O 1
ATOM 773 N N . LEU A 1 90 ? -1.017 2.519 12.853 1.00 89.81 90 LEU A N 1
ATOM 774 C CA . LEU A 1 90 ? -1.327 1.671 13.998 1.00 89.81 90 LEU A CA 1
ATOM 775 C C . LEU A 1 90 ? -0.163 0.717 14.280 1.00 89.81 90 LEU A C 1
ATOM 777 O O . LEU A 1 90 ? 0.592 0.323 13.383 1.00 89.81 90 LEU A O 1
ATOM 781 N N . SER A 1 91 ? -0.040 0.294 15.538 1.00 87.06 91 SER A N 1
ATOM 782 C CA . SER A 1 91 ? 0.961 -0.711 15.893 1.00 87.06 91 SER A CA 1
ATOM 783 C C . SER A 1 91 ? 0.766 -1.994 15.076 1.00 87.06 91 SER A C 1
ATOM 785 O O . SER A 1 91 ? -0.353 -2.372 14.717 1.00 87.06 91 SER A O 1
ATOM 787 N N . THR A 1 92 ? 1.861 -2.704 14.798 1.00 82.50 92 THR A N 1
ATOM 788 C CA . THR A 1 92 ? 1.826 -3.952 14.023 1.00 82.50 92 THR A CA 1
ATOM 789 C C . THR A 1 92 ? 0.866 -4.978 14.628 1.00 82.50 92 THR A C 1
ATOM 791 O O . THR A 1 92 ? 0.208 -5.708 13.895 1.00 82.50 92 THR A O 1
ATOM 794 N N . GLU A 1 93 ? 0.738 -5.032 15.954 1.00 85.00 93 GLU A N 1
ATOM 795 C CA . GLU A 1 93 ? -0.186 -5.942 16.644 1.00 85.00 93 GLU A CA 1
ATOM 796 C C . GLU A 1 93 ? -1.656 -5.608 16.373 1.00 85.00 93 GLU A C 1
ATOM 798 O O . GLU A 1 93 ? -2.450 -6.513 16.102 1.00 85.00 93 GLU A O 1
ATOM 803 N N . ILE A 1 94 ? -2.011 -4.321 16.397 1.00 90.19 94 ILE A N 1
ATOM 804 C CA . ILE A 1 94 ? -3.361 -3.849 16.076 1.00 90.19 94 ILE A CA 1
ATOM 805 C C . ILE A 1 94 ? -3.677 -4.151 14.611 1.00 90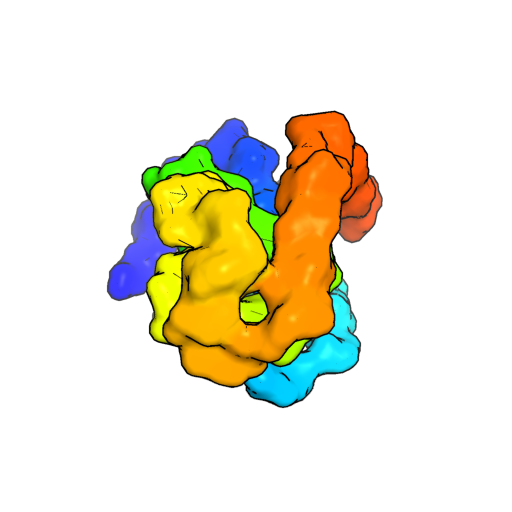.19 94 ILE A C 1
ATOM 807 O O . ILE A 1 94 ? -4.677 -4.804 14.309 1.00 90.19 94 ILE A O 1
ATOM 811 N N . ASN A 1 95 ? -2.775 -3.758 13.716 1.00 88.38 95 ASN A N 1
ATOM 812 C CA . ASN A 1 95 ? -2.890 -3.976 12.278 1.00 88.38 95 ASN A CA 1
ATOM 813 C C . ASN A 1 95 ? -3.066 -5.471 11.934 1.00 88.38 95 ASN A C 1
ATOM 815 O O . ASN A 1 95 ? -3.945 -5.833 11.150 1.00 88.38 95 ASN A O 1
ATOM 819 N N . ASN A 1 96 ? -2.317 -6.358 12.599 1.00 85.50 96 ASN A N 1
ATOM 820 C CA . ASN A 1 96 ? -2.483 -7.814 12.518 1.00 85.50 96 ASN A CA 1
ATOM 821 C C . ASN A 1 96 ? -3.907 -8.266 12.875 1.00 85.50 96 ASN A C 1
ATOM 823 O O . ASN A 1 96 ? -4.481 -9.144 12.229 1.00 85.50 96 ASN A O 1
ATOM 827 N N . CYS A 1 97 ? -4.461 -7.731 13.964 1.00 89.94 97 CYS A N 1
ATOM 828 C CA . CYS A 1 97 ? -5.779 -8.134 14.447 1.00 89.94 97 CYS A CA 1
ATOM 829 C C . CYS A 1 97 ? -6.885 -7.692 13.485 1.00 89.94 97 CYS A C 1
ATOM 831 O O . CYS A 1 97 ? -7.757 -8.502 13.169 1.00 89.94 97 CYS A O 1
ATOM 833 N N . LEU A 1 98 ? -6.803 -6.464 12.966 1.00 90.56 98 LEU A N 1
ATOM 834 C CA . LEU A 1 98 ? -7.746 -5.929 11.980 1.00 90.56 98 LEU A CA 1
ATOM 835 C C . LEU A 1 98 ? -7.725 -6.745 10.679 1.00 90.56 98 LEU A C 1
ATOM 837 O O . LEU A 1 98 ? -8.772 -7.185 10.198 1.00 90.56 98 LEU A O 1
ATOM 841 N N . ARG A 1 99 ? -6.536 -7.074 10.163 1.00 86.19 99 ARG A N 1
ATOM 842 C CA . ARG A 1 99 ? -6.406 -7.872 8.934 1.00 86.19 99 ARG A CA 1
ATOM 843 C C . ARG A 1 99 ? -6.970 -9.284 9.046 1.00 86.19 99 ARG A C 1
ATOM 845 O O . ARG A 1 99 ? -7.562 -9.770 8.085 1.00 86.19 99 ARG A O 1
ATOM 852 N N . ARG A 1 100 ? -6.871 -9.935 10.211 1.00 87.38 100 ARG A N 1
ATOM 853 C CA . ARG A 1 100 ? -7.521 -11.245 10.440 1.00 87.38 100 ARG A CA 1
ATOM 854 C C . ARG A 1 100 ? -9.046 -11.177 10.333 1.00 87.38 100 ARG A C 1
ATOM 856 O O . ARG A 1 100 ? -9.665 -12.195 10.043 1.00 87.38 100 ARG A O 1
ATOM 863 N N . GLN A 1 101 ? -9.633 -9.996 10.528 1.00 88.50 101 GLN A N 1
ATOM 864 C CA . GLN A 1 101 ? -11.054 -9.722 10.286 1.00 88.50 101 GLN A CA 1
ATOM 865 C C . GLN A 1 101 ? -11.336 -9.224 8.863 1.00 88.50 101 GLN A C 1
ATOM 867 O O . GLN A 1 101 ? -12.443 -8.785 8.577 1.00 88.50 101 GLN A O 1
ATOM 872 N N . LYS A 1 102 ? -10.350 -9.296 7.960 1.00 88.56 102 LYS A N 1
ATOM 873 C CA . LYS A 1 102 ? -10.409 -8.767 6.589 1.00 88.56 102 LYS A CA 1
ATOM 874 C C . LYS A 1 102 ? -10.644 -7.253 6.523 1.00 88.56 102 LYS A C 1
ATOM 876 O O . LYS A 1 102 ? -11.064 -6.749 5.488 1.00 88.56 102 LYS A O 1
ATOM 881 N N . LEU A 1 103 ? -10.324 -6.527 7.592 1.00 90.56 103 LEU A N 1
ATOM 882 C CA . LEU A 1 103 ? -10.296 -5.068 7.591 1.00 90.56 103 LEU A CA 1
ATOM 883 C C . LEU A 1 103 ? -8.932 -4.650 7.051 1.00 90.56 103 LEU A C 1
ATOM 885 O O . LEU A 1 103 ? -7.910 -4.849 7.710 1.00 90.56 103 LEU A O 1
ATOM 889 N N . VAL A 1 104 ? -8.918 -4.161 5.813 1.00 90.25 104 VAL A N 1
ATOM 890 C CA . VAL A 1 104 ? -7.692 -3.778 5.091 1.00 90.25 104 VAL A CA 1
ATOM 891 C C . VAL A 1 104 ? -7.674 -2.284 4.773 1.00 90.25 104 VAL A C 1
ATOM 893 O O . VAL A 1 104 ? -6.598 -1.700 4.652 1.00 90.25 104 VAL A O 1
ATOM 896 N N . TYR A 1 105 ? -8.849 -1.660 4.696 1.00 93.44 105 TYR A N 1
ATOM 897 C CA . TYR A 1 105 ? -9.016 -0.257 4.346 1.00 93.44 105 TYR A CA 1
ATOM 898 C C . TYR A 1 105 ? -9.719 0.520 5.464 1.00 93.44 105 TYR A C 1
ATOM 900 O O . TYR A 1 105 ? -10.502 -0.048 6.233 1.00 93.44 105 TYR A O 1
ATOM 908 N N . ILE A 1 106 ? -9.433 1.819 5.559 1.00 93.62 106 ILE A N 1
ATOM 909 C CA . ILE A 1 106 ? -10.000 2.718 6.579 1.00 93.62 106 ILE A CA 1
ATOM 910 C C . ILE A 1 106 ? -11.523 2.772 6.449 1.00 93.62 106 ILE A C 1
ATOM 912 O O . ILE A 1 106 ? -12.243 2.708 7.442 1.00 93.62 106 ILE A O 1
ATOM 916 N N . GLU A 1 107 ? -12.021 2.821 5.219 1.00 92.75 107 GLU A N 1
ATOM 917 C CA . GLU A 1 107 ? -13.443 2.878 4.902 1.00 92.75 107 GLU A CA 1
ATOM 918 C C . GLU A 1 107 ? -14.178 1.613 5.374 1.00 92.75 107 GLU A C 1
ATOM 920 O O . GLU A 1 107 ? -15.299 1.703 5.871 1.00 92.75 107 GLU A O 1
ATOM 925 N N . ASP A 1 108 ? -13.540 0.438 5.297 1.00 91.00 108 ASP A N 1
ATOM 926 C CA . ASP A 1 108 ? -14.130 -0.807 5.805 1.00 91.00 108 ASP A CA 1
ATOM 927 C C . ASP A 1 108 ? -14.229 -0.788 7.331 1.00 91.00 108 ASP A C 1
ATOM 929 O O . ASP A 1 108 ? -15.254 -1.183 7.892 1.00 91.00 108 ASP A O 1
ATOM 933 N N . LEU A 1 109 ? -13.184 -0.287 7.996 1.00 91.00 109 LEU A N 1
ATOM 934 C CA . LEU A 1 109 ? -13.147 -0.145 9.447 1.00 91.00 109 LEU A CA 1
ATOM 935 C C . LEU A 1 109 ? -14.244 0.808 9.937 1.00 91.00 109 LEU A C 1
ATOM 937 O O . LEU A 1 109 ? -15.002 0.436 10.828 1.00 91.00 109 LEU A O 1
ATOM 941 N N . LEU A 1 110 ? -14.398 1.968 9.292 1.00 89.62 110 LEU A N 1
ATOM 942 C CA . LEU A 1 110 ? -15.477 2.922 9.573 1.00 89.62 110 LEU A CA 1
ATOM 943 C C . LEU A 1 110 ? -16.866 2.350 9.256 1.00 89.62 110 LEU A C 1
ATOM 945 O O . LEU A 1 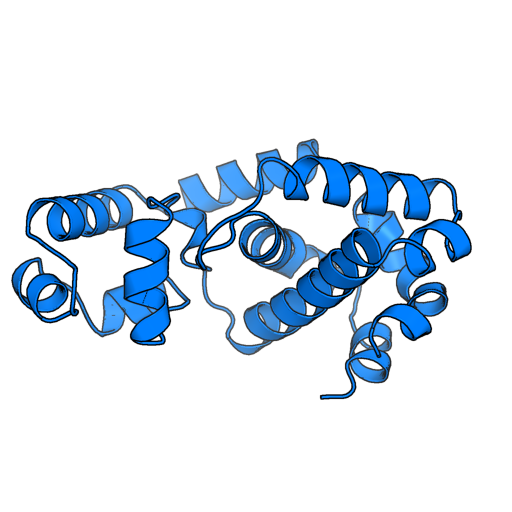110 ? -17.837 2.645 9.937 1.00 89.62 110 LEU A O 1
ATOM 949 N N . SER A 1 111 ? -17.009 1.504 8.238 1.00 88.19 111 SER A N 1
ATOM 950 C CA . SER A 1 111 ? -18.326 0.932 7.925 1.00 88.19 111 SER A CA 1
ATOM 951 C C . SER A 1 111 ? -18.796 -0.113 8.947 1.00 88.19 111 SER A C 1
ATOM 953 O O . SER A 1 111 ? -19.997 -0.248 9.173 1.00 88.19 111 SER A O 1
ATOM 955 N N . GLN A 1 112 ? -17.867 -0.850 9.568 1.00 84.19 112 GLN A N 1
ATOM 956 C CA . GLN A 1 112 ? -18.178 -2.024 10.394 1.00 84.19 112 GLN A CA 1
ATOM 957 C C . GLN A 1 112 ? -17.936 -1.821 11.897 1.00 84.19 112 GLN A C 1
ATOM 959 O O . GLN A 1 112 ? -18.572 -2.499 12.702 1.00 84.19 112 GLN A O 1
ATOM 964 N N . TYR A 1 113 ? -17.037 -0.915 12.290 1.00 83.69 113 TYR A N 1
ATOM 965 C CA . TYR A 1 113 ? -16.576 -0.765 13.673 1.00 83.69 113 TYR A CA 1
ATOM 966 C C . TYR A 1 113 ? -16.471 0.715 14.061 1.00 83.69 113 TYR A C 1
ATOM 968 O O . TYR A 1 113 ? -15.395 1.308 14.058 1.00 83.69 113 TYR A O 1
ATOM 976 N N . ASN A 1 114 ? -17.613 1.307 14.419 1.00 78.00 114 ASN A N 1
ATOM 977 C CA . ASN A 1 114 ? -17.728 2.739 14.726 1.00 78.00 114 ASN A CA 1
ATOM 978 C C . ASN A 1 114 ? -17.555 3.082 16.208 1.00 78.00 114 ASN A C 1
ATOM 980 O O . ASN A 1 114 ? -17.488 4.255 16.573 1.00 78.00 114 ASN A O 1
ATOM 984 N N . THR A 1 115 ? -17.516 2.075 17.077 1.00 86.88 115 THR A N 1
ATOM 985 C CA . THR A 1 115 ? -17.464 2.270 18.526 1.00 86.88 115 THR A CA 1
ATOM 986 C C . THR A 1 115 ? -16.382 1.410 19.166 1.00 86.88 115 THR A C 1
ATOM 988 O O . THR A 1 115 ? -15.937 0.404 18.607 1.00 86.88 115 THR A O 1
ATOM 991 N N . ILE A 1 116 ? -15.972 1.793 20.378 1.00 90.38 116 ILE A N 1
ATOM 992 C CA . ILE A 1 116 ? -15.065 0.979 21.197 1.00 90.38 116 ILE A CA 1
ATOM 993 C C . ILE A 1 116 ? -15.671 -0.413 21.426 1.00 90.38 116 ILE A C 1
ATOM 995 O O . ILE A 1 116 ? -14.964 -1.406 21.269 1.00 90.38 116 ILE A O 1
ATOM 999 N N . ASP A 1 117 ? -16.969 -0.494 21.725 1.00 90.75 117 ASP A N 1
ATOM 1000 C CA . ASP A 1 117 ? -17.655 -1.762 21.997 1.00 90.75 117 ASP A CA 1
ATOM 1001 C C . ASP A 1 117 ? -17.670 -2.693 20.782 1.00 90.75 117 ASP A C 1
ATOM 1003 O O . ASP A 1 117 ? -17.554 -3.910 20.933 1.00 90.75 117 ASP A O 1
ATOM 1007 N N . ASP A 1 118 ? -17.756 -2.149 19.566 1.00 90.62 118 ASP A N 1
ATOM 1008 C CA . ASP A 1 118 ? -17.630 -2.948 18.348 1.00 90.62 118 ASP A CA 1
ATOM 1009 C C . ASP A 1 118 ? -16.212 -3.492 18.184 1.00 90.62 118 ASP A C 1
ATOM 1011 O O . ASP A 1 118 ? -16.030 -4.677 17.899 1.00 90.62 118 ASP A O 1
ATOM 1015 N N . LEU A 1 119 ? -15.196 -2.655 18.403 1.00 92.81 119 LEU A N 1
ATOM 1016 C CA . LEU A 1 119 ? -13.794 -3.059 18.287 1.00 92.81 119 LEU A CA 1
ATOM 1017 C C . LEU A 1 119 ? -13.402 -4.115 19.324 1.00 92.81 119 LEU A C 1
ATOM 1019 O O . LEU A 1 119 ? -12.612 -5.005 19.014 1.00 92.81 119 LEU A O 1
ATOM 1023 N N . LEU A 1 120 ? -13.984 -4.070 20.524 1.00 94.12 120 LEU A N 1
ATOM 1024 C CA . LEU A 1 120 ? -13.780 -5.082 21.566 1.00 94.12 120 LEU A CA 1
ATOM 1025 C C . LEU A 1 120 ? -14.304 -6.474 21.174 1.00 94.12 120 LEU A C 1
ATOM 1027 O O . LEU A 1 120 ? -13.870 -7.474 21.749 1.00 94.12 120 LEU A O 1
ATOM 1031 N N . LYS A 1 121 ? -15.186 -6.575 20.169 1.00 92.25 121 LYS A N 1
ATOM 1032 C CA . LYS A 1 121 ? -15.630 -7.868 19.611 1.00 92.25 121 LYS A CA 1
ATOM 1033 C C . LYS A 1 121 ? -14.535 -8.531 18.771 1.00 92.25 121 LYS A C 1
ATOM 1035 O O . LYS A 1 121 ? -14.573 -9.745 18.554 1.00 92.25 121 LYS A O 1
ATOM 1040 N N . ILE A 1 122 ? -13.541 -7.769 18.307 1.00 91.69 122 ILE A N 1
ATOM 1041 C CA . ILE A 1 122 ? -12.413 -8.310 17.553 1.00 91.69 122 ILE A CA 1
ATOM 1042 C C . ILE A 1 122 ? -11.486 -9.059 18.509 1.00 91.69 122 ILE A C 1
ATOM 1044 O O . ILE A 1 122 ? -10.901 -8.505 19.440 1.00 91.69 122 ILE A O 1
ATOM 1048 N N . ARG A 1 123 ? -11.281 -10.350 18.238 1.00 90.81 123 ARG A N 1
ATOM 1049 C CA . ARG A 1 123 ? -10.378 -11.197 19.024 1.00 90.81 123 ARG A CA 1
ATOM 1050 C C . ARG A 1 123 ? -8.988 -10.548 19.152 1.00 90.81 123 ARG A C 1
ATOM 1052 O O . ARG A 1 123 ? -8.345 -10.283 18.140 1.00 90.81 123 ARG A O 1
ATOM 1059 N N . LYS A 1 124 ? -8.496 -10.424 20.395 1.00 90.69 124 LYS A N 1
ATOM 1060 C CA . LYS A 1 124 ? -7.211 -9.802 20.804 1.00 90.69 124 LYS A CA 1
ATOM 1061 C C . LYS A 1 124 ? -7.160 -8.267 20.763 1.00 90.69 124 LYS A C 1
ATOM 1063 O O . LYS A 1 124 ? -6.114 -7.714 21.091 1.00 90.69 124 LYS A O 1
ATOM 1068 N N . ILE A 1 125 ? -8.255 -7.581 20.447 1.00 93.06 125 ILE A N 1
ATOM 1069 C CA . ILE A 1 125 ? -8.366 -6.138 20.674 1.00 93.06 125 ILE A CA 1
ATOM 1070 C C . ILE A 1 125 ? -8.921 -5.909 22.084 1.00 93.06 125 ILE A C 1
ATOM 1072 O O . ILE A 1 125 ? -10.044 -6.290 22.391 1.00 93.06 125 ILE A O 1
ATOM 1076 N N . GLY A 1 126 ? -8.103 -5.318 22.957 1.00 94.88 126 GLY A N 1
ATOM 1077 C CA . GLY A 1 126 ? -8.530 -4.841 24.277 1.00 94.88 126 GLY A CA 1
ATOM 1078 C C . GLY A 1 126 ? -8.830 -3.341 24.270 1.00 94.88 126 GLY A C 1
ATOM 1079 O O . GLY A 1 126 ? -8.543 -2.652 23.293 1.00 94.88 126 GLY A O 1
ATOM 1080 N N . GLU A 1 127 ? -9.331 -2.808 25.386 1.00 94.94 127 GLU A N 1
ATOM 1081 C CA . GLU A 1 127 ? -9.778 -1.406 25.480 1.00 94.94 127 GLU A CA 1
ATOM 1082 C C . GLU A 1 127 ? -8.729 -0.388 25.036 1.00 94.94 127 GLU A C 1
ATOM 1084 O O . GLU A 1 127 ? -9.046 0.566 24.331 1.00 94.94 127 GLU A O 1
ATOM 1089 N N . LYS A 1 128 ? -7.466 -0.586 25.431 1.00 94.44 128 LYS A N 1
ATOM 1090 C CA . LYS A 1 128 ? -6.374 0.316 25.049 1.00 94.44 128 LYS A CA 1
ATOM 1091 C C . LYS A 1 128 ? -6.181 0.351 23.531 1.00 94.44 128 LYS A C 1
ATOM 1093 O O . LYS A 1 128 ? -6.031 1.429 22.971 1.00 94.44 128 LYS A O 1
ATOM 1098 N N . ALA A 1 129 ? -6.201 -0.814 22.885 1.00 94.69 129 ALA A N 1
ATOM 1099 C CA . ALA A 1 129 ? -6.067 -0.923 21.437 1.00 94.69 129 ALA A CA 1
ATOM 1100 C C . ALA A 1 129 ? -7.293 -0.343 20.716 1.00 94.69 129 ALA A C 1
ATOM 1102 O O . ALA A 1 129 ? -7.133 0.378 19.741 1.00 94.69 129 ALA A O 1
ATOM 1103 N N . ALA A 1 130 ? -8.502 -0.593 21.226 1.00 95.38 130 ALA A N 1
ATOM 1104 C CA . ALA A 1 130 ? -9.730 -0.017 20.681 1.00 95.38 130 ALA A CA 1
ATOM 1105 C C . ALA A 1 130 ? -9.729 1.521 20.755 1.00 95.38 130 ALA A C 1
ATOM 1107 O O . ALA A 1 130 ? -10.026 2.184 19.765 1.00 95.38 130 ALA A O 1
ATOM 1108 N N . LYS A 1 131 ? -9.328 2.094 21.897 1.00 94.81 131 LYS A N 1
ATOM 1109 C CA . LYS A 1 131 ? -9.168 3.549 22.060 1.00 94.81 131 LYS A CA 1
ATOM 1110 C C . LYS A 1 131 ? -8.123 4.117 21.100 1.00 94.81 131 LYS A C 1
ATOM 1112 O O . LYS A 1 131 ? -8.375 5.149 20.495 1.00 94.81 131 LYS A O 1
ATOM 1117 N N . ASP A 1 132 ? -6.985 3.443 20.941 1.00 94.38 132 ASP A N 1
ATOM 1118 C CA . ASP A 1 132 ? -5.927 3.863 20.013 1.00 94.38 132 ASP A CA 1
ATOM 1119 C C . ASP A 1 132 ? -6.422 3.892 18.557 1.00 94.38 132 ASP A C 1
ATOM 1121 O O . ASP A 1 132 ? -6.235 4.888 17.864 1.00 94.38 132 ASP A O 1
ATOM 1125 N N . ILE A 1 133 ? -7.150 2.854 18.124 1.00 94.44 133 ILE A N 1
ATOM 1126 C CA . ILE A 1 133 ? -7.778 2.804 16.794 1.00 94.44 133 ILE A CA 1
ATOM 1127 C C . ILE A 1 133 ? -8.726 3.989 16.588 1.00 94.44 133 ILE A C 1
ATOM 1129 O O . ILE A 1 133 ? -8.598 4.700 15.594 1.00 94.44 133 ILE A O 1
ATOM 1133 N N . ILE A 1 134 ? -9.663 4.215 17.515 1.00 93.19 134 ILE A N 1
ATOM 1134 C CA . ILE A 1 134 ? -10.649 5.301 17.404 1.00 93.19 134 ILE A CA 1
ATOM 1135 C C . ILE A 1 134 ? -9.962 6.666 17.398 1.00 93.19 134 ILE A C 1
ATOM 1137 O O . ILE A 1 134 ? -10.303 7.516 16.581 1.00 93.19 134 ILE A O 1
ATOM 1141 N N . ASN A 1 135 ? -8.968 6.874 18.262 1.00 92.94 135 ASN A N 1
ATOM 1142 C CA . ASN A 1 135 ? -8.210 8.120 18.286 1.00 92.94 135 ASN A CA 1
ATOM 1143 C C . ASN A 1 135 ? -7.507 8.359 16.949 1.00 92.94 135 ASN A C 1
ATOM 1145 O O . ASN A 1 135 ? -7.645 9.439 16.385 1.00 92.94 135 ASN A O 1
ATOM 1149 N N . LYS A 1 136 ? -6.829 7.347 16.395 1.00 93.31 136 LYS A N 1
ATOM 1150 C CA . LYS A 1 136 ? -6.155 7.466 15.095 1.00 93.31 136 LYS A CA 1
ATOM 1151 C C . LYS A 1 136 ? -7.121 7.698 13.943 1.00 93.31 136 LYS A C 1
ATOM 1153 O O . LYS A 1 136 ? -6.806 8.480 13.057 1.00 93.31 136 LYS A O 1
ATOM 1158 N N . LEU A 1 137 ? -8.292 7.066 13.964 1.00 92.69 137 LEU A N 1
ATOM 1159 C CA . LEU A 1 137 ? -9.347 7.319 12.983 1.00 92.69 137 LEU A CA 1
ATOM 1160 C C . LEU A 1 137 ? -9.874 8.754 13.062 1.00 92.69 137 LEU A C 1
ATOM 1162 O O . LEU A 1 137 ? -10.040 9.390 12.030 1.00 92.69 137 LEU A O 1
ATOM 1166 N N . ASN A 1 138 ? -10.105 9.263 14.272 1.00 89.44 138 ASN A N 1
ATOM 1167 C CA . ASN A 1 138 ? -10.584 10.629 14.486 1.00 89.44 138 ASN A CA 1
ATOM 1168 C C . ASN A 1 138 ? -9.522 11.682 14.137 1.00 89.44 138 ASN A C 1
ATOM 1170 O O . ASN A 1 138 ? -9.865 12.776 13.697 1.00 89.44 138 ASN A O 1
ATOM 1174 N N . GLU A 1 139 ? -8.245 11.363 14.356 1.00 89.81 139 GLU A N 1
ATOM 1175 C CA . GLU A 1 139 ? -7.109 12.206 13.975 1.00 89.81 139 GLU A CA 1
ATOM 1176 C C . GLU A 1 139 ? -6.871 12.200 12.462 1.00 89.81 139 GLU A C 1
ATOM 1178 O O . GLU A 1 139 ? -6.415 13.203 11.926 1.00 89.81 139 GLU A O 1
ATOM 1183 N N . PHE A 1 140 ? -7.153 11.091 11.771 1.00 92.44 140 PHE A N 1
ATOM 1184 C CA . PHE A 1 140 ? -6.823 10.939 10.360 1.00 92.44 140 PHE A CA 1
ATOM 1185 C C . PHE A 1 140 ? -7.803 11.675 9.445 1.00 92.44 140 PHE A C 1
ATOM 1187 O O . PHE A 1 140 ? -8.988 11.351 9.351 1.00 92.44 140 PHE A O 1
ATOM 1194 N N . THR A 1 141 ? -7.274 12.629 8.685 1.00 88.69 141 THR A N 1
ATOM 1195 C CA . THR A 1 141 ? -8.033 13.421 7.718 1.00 88.69 141 THR A CA 1
ATOM 1196 C C . THR A 1 141 ? -7.463 13.323 6.302 1.00 88.69 141 THR A C 1
ATOM 1198 O O . THR A 1 141 ? -6.350 12.856 6.053 1.00 88.69 141 THR A O 1
ATOM 1201 N N . SER A 1 142 ? -8.213 13.853 5.330 1.00 82.94 142 SER A N 1
ATOM 1202 C CA . SER A 1 142 ? -7.725 13.985 3.949 1.00 82.94 142 SER A CA 1
ATOM 1203 C C . SER A 1 142 ? -6.479 14.880 3.820 1.00 82.94 142 SER A C 1
ATOM 1205 O O . SER A 1 142 ? -5.704 14.716 2.875 1.00 82.94 142 SER A O 1
ATOM 1207 N N . ILE A 1 143 ? -6.265 15.813 4.756 1.00 86.25 143 ILE A N 1
ATOM 1208 C CA . ILE A 1 143 ? -5.075 16.676 4.804 1.00 86.25 143 ILE A CA 1
ATOM 1209 C C . ILE A 1 143 ? -3.854 15.857 5.231 1.00 86.25 143 ILE A C 1
ATOM 1211 O O . ILE A 1 143 ? -2.782 15.997 4.634 1.00 86.25 143 ILE A O 1
ATOM 1215 N N . ASP A 1 144 ? -4.024 14.956 6.197 1.00 89.31 144 ASP A N 1
ATOM 1216 C CA . ASP A 1 144 ? -2.948 14.079 6.660 1.00 89.31 144 ASP A CA 1
ATOM 1217 C C . ASP A 1 144 ? -2.505 13.139 5.547 1.00 89.31 144 ASP A C 1
ATOM 1219 O O . ASP A 1 144 ? -1.311 13.066 5.254 1.00 89.31 144 ASP A O 1
ATOM 1223 N N . LYS A 1 145 ? -3.458 12.517 4.834 1.00 93.31 145 LYS A N 1
ATOM 1224 C CA . LYS A 1 145 ? -3.142 11.672 3.672 1.00 93.31 145 LYS A CA 1
ATOM 1225 C C . LYS A 1 145 ? -2.294 12.424 2.645 1.00 93.31 145 LYS A C 1
ATOM 1227 O O . LYS A 1 145 ? -1.234 11.941 2.264 1.00 93.31 145 LYS A O 1
ATOM 1232 N N . LYS A 1 146 ? -2.713 13.627 2.235 1.00 94.19 146 LYS A N 1
ATOM 1233 C CA . LYS A 1 146 ? -1.961 14.445 1.262 1.00 94.19 146 LYS A CA 1
ATOM 1234 C C . LYS A 1 146 ? -0.556 14.790 1.753 1.00 94.19 146 LYS A C 1
ATOM 1236 O O . LYS A 1 146 ? 0.378 14.834 0.957 1.00 94.19 146 LYS A O 1
ATOM 1241 N N . THR A 1 147 ? -0.407 15.042 3.050 1.00 94.06 147 THR A N 1
ATOM 1242 C CA . THR A 1 147 ? 0.890 15.343 3.666 1.00 94.06 147 THR A CA 1
ATOM 1243 C C . THR A 1 147 ? 1.808 14.121 3.633 1.00 94.06 147 THR A C 1
ATOM 1245 O O . THR A 1 147 ? 2.968 14.238 3.237 1.00 94.06 147 THR A O 1
ATOM 1248 N N . ILE A 1 148 ? 1.281 12.945 3.978 1.00 92.62 148 ILE A N 1
ATOM 1249 C CA . ILE A 1 148 ? 2.002 11.668 3.919 1.00 92.62 148 ILE A CA 1
ATOM 1250 C C . ILE A 1 148 ? 2.382 11.335 2.471 1.00 92.62 148 ILE A C 1
ATOM 1252 O O . ILE A 1 148 ? 3.540 11.026 2.201 1.00 92.62 148 ILE A O 1
ATOM 1256 N N . ASP A 1 149 ? 1.446 11.462 1.528 1.00 94.88 149 ASP A N 1
ATOM 1257 C CA . ASP A 1 149 ? 1.682 11.218 0.100 1.00 94.88 149 ASP A CA 1
ATOM 1258 C C . ASP A 1 149 ? 2.798 12.117 -0.433 1.00 94.88 149 ASP A C 1
ATOM 1260 O O . ASP A 1 149 ? 3.718 11.645 -1.100 1.00 94.88 149 ASP A O 1
ATOM 1264 N N . LYS A 1 150 ? 2.779 13.407 -0.078 1.00 94.56 150 LYS A N 1
ATOM 1265 C CA . LYS A 1 150 ? 3.841 14.345 -0.449 1.00 94.56 150 LYS A CA 1
ATOM 1266 C C . LYS A 1 150 ? 5.207 13.877 0.062 1.00 94.56 150 LYS A C 1
ATOM 1268 O O . LYS A 1 150 ? 6.151 13.819 -0.721 1.00 94.56 150 LYS A O 1
ATOM 1273 N N . GLN A 1 151 ? 5.304 13.482 1.331 1.00 92.00 151 GLN A N 1
ATOM 1274 C CA . GLN A 1 151 ? 6.553 12.960 1.900 1.00 92.00 151 GLN A CA 1
ATOM 1275 C C . GLN A 1 151 ? 7.005 11.663 1.214 1.00 92.00 151 GLN A C 1
ATOM 1277 O O . GLN A 1 151 ? 8.201 11.452 1.007 1.00 92.00 151 GLN A O 1
ATOM 1282 N N . ILE A 1 152 ? 6.073 10.775 0.858 1.00 91.50 152 ILE A N 1
ATOM 1283 C CA . ILE A 1 152 ? 6.383 9.553 0.107 1.00 91.50 152 ILE A CA 1
ATOM 1284 C C . ILE A 1 152 ? 6.983 9.917 -1.250 1.00 91.50 152 ILE A C 1
ATOM 1286 O O . ILE A 1 152 ? 8.028 9.366 -1.605 1.00 91.50 152 ILE A O 1
ATOM 1290 N N . MET A 1 153 ? 6.367 10.849 -1.977 1.00 92.62 153 MET A N 1
ATOM 1291 C CA . MET A 1 153 ? 6.836 11.279 -3.294 1.00 92.62 153 MET A CA 1
ATOM 1292 C C . MET A 1 153 ? 8.200 11.973 -3.226 1.00 92.62 153 MET A C 1
ATOM 1294 O O . MET A 1 153 ? 9.075 11.628 -4.012 1.00 92.62 153 MET A O 1
ATOM 1298 N N . GLU A 1 154 ? 8.436 12.856 -2.252 1.00 90.62 154 GLU A N 1
ATOM 1299 C CA . GLU A 1 154 ? 9.743 13.508 -2.030 1.00 90.62 154 GLU A CA 1
ATOM 1300 C C . GLU A 1 154 ? 10.859 12.488 -1.737 1.00 90.62 154 GLU A C 1
ATOM 1302 O O . GLU A 1 154 ? 11.989 12.618 -2.195 1.00 90.62 154 GLU A O 1
ATOM 1307 N N . ASN A 1 155 ? 10.552 11.406 -1.017 1.00 87.31 155 ASN A N 1
ATOM 1308 C CA . ASN A 1 155 ? 11.523 10.335 -0.760 1.00 87.31 155 ASN A CA 1
ATOM 1309 C C . ASN A 1 155 ? 11.674 9.350 -1.940 1.00 87.31 155 ASN A C 1
ATOM 1311 O O . ASN A 1 155 ? 12.572 8.493 -1.948 1.00 87.31 155 ASN A O 1
ATOM 1315 N N . ASN A 1 156 ? 10.787 9.431 -2.932 1.00 87.12 156 ASN A N 1
ATOM 1316 C CA . ASN A 1 156 ? 10.693 8.511 -4.060 1.00 87.12 156 ASN A CA 1
ATOM 1317 C C . ASN A 1 156 ? 10.526 9.241 -5.400 1.00 87.12 156 ASN A C 1
ATOM 1319 O O . ASN A 1 156 ? 9.776 8.778 -6.252 1.00 87.12 156 ASN A O 1
ATOM 1323 N N . GLU A 1 157 ? 11.261 10.334 -5.617 1.00 83.25 157 GLU A N 1
ATOM 1324 C CA . GLU A 1 157 ? 11.176 11.152 -6.843 1.00 83.25 157 GLU A CA 1
ATOM 1325 C C . GLU A 1 157 ? 11.394 10.345 -8.136 1.00 83.25 157 GLU A C 1
ATOM 1327 O O . GLU A 1 157 ? 10.787 10.602 -9.171 1.00 83.25 157 GLU A O 1
ATOM 1332 N N . ASP A 1 158 ? 12.217 9.307 -8.066 1.00 85.88 158 ASP A N 1
ATOM 1333 C CA . ASP A 1 158 ? 12.540 8.375 -9.145 1.00 85.88 158 ASP A CA 1
ATOM 1334 C C . ASP A 1 158 ? 11.620 7.140 -9.192 1.00 85.88 158 ASP A C 1
ATOM 1336 O O . ASP A 1 158 ? 11.907 6.169 -9.895 1.00 85.88 158 ASP A O 1
ATOM 1340 N N . CYS A 1 159 ? 10.479 7.162 -8.495 1.00 85.88 159 CYS A N 1
ATOM 1341 C CA . CYS A 1 159 ? 9.449 6.125 -8.614 1.00 85.88 159 CYS A CA 1
ATOM 1342 C C . CYS A 1 159 ? 8.986 5.919 -10.062 1.00 85.88 159 CYS A C 1
ATOM 1344 O O . CYS A 1 159 ? 8.618 4.808 -10.428 1.00 85.88 159 CYS A O 1
ATOM 1346 N N . TYR A 1 160 ? 9.066 6.942 -10.914 1.00 90.56 160 TYR A N 1
ATOM 1347 C CA . TYR A 1 160 ? 8.734 6.825 -12.332 1.00 90.56 160 TYR A CA 1
ATOM 1348 C C . TYR A 1 160 ? 9.635 5.846 -13.083 1.00 90.56 160 TYR A C 1
ATOM 1350 O O . TYR A 1 160 ? 9.162 5.194 -14.009 1.00 90.56 160 TYR A O 1
ATOM 1358 N N . VAL A 1 161 ? 10.879 5.644 -12.642 1.00 91.12 161 VAL A N 1
ATOM 1359 C CA . VAL A 1 161 ? 11.774 4.647 -13.247 1.00 91.12 161 VAL A CA 1
ATOM 1360 C C . VAL A 1 161 ? 11.235 3.227 -13.026 1.00 91.12 161 VAL A C 1
ATOM 1362 O O . VAL A 1 161 ? 11.368 2.370 -13.896 1.00 91.12 161 VAL A O 1
ATOM 1365 N N . LEU A 1 162 ? 10.553 2.977 -11.897 1.00 89.75 162 LEU A N 1
ATOM 1366 C CA . LEU A 1 162 ? 9.835 1.719 -11.641 1.00 89.75 162 LEU A CA 1
ATOM 1367 C C . LEU A 1 162 ? 8.777 1.456 -12.717 1.00 89.75 162 LEU A C 1
ATOM 1369 O O . LEU A 1 162 ? 8.637 0.329 -13.188 1.00 89.75 162 LEU A O 1
ATOM 1373 N N . TYR A 1 163 ? 8.023 2.499 -13.071 1.00 93.62 163 TYR A N 1
ATOM 1374 C CA . TYR A 1 163 ? 6.981 2.441 -14.086 1.00 93.62 163 TYR A CA 1
ATOM 1375 C C . TYR A 1 163 ? 7.579 2.295 -15.489 1.00 93.62 163 TYR A C 1
ATOM 1377 O O . TYR A 1 163 ? 7.120 1.459 -16.266 1.00 93.62 163 TYR A O 1
ATOM 1385 N N . GLU A 1 164 ? 8.605 3.075 -15.817 1.00 94.00 164 GLU A N 1
ATOM 1386 C CA . GLU A 1 164 ? 9.242 3.088 -17.138 1.00 94.00 164 GLU A CA 1
ATOM 1387 C C . GLU A 1 164 ? 9.929 1.762 -17.476 1.00 94.00 164 GLU A C 1
ATOM 1389 O O . GLU A 1 164 ? 9.862 1.326 -18.619 1.00 94.00 164 GLU A O 1
ATOM 1394 N N . GLU A 1 165 ? 10.536 1.097 -16.492 1.00 94.00 165 GLU A N 1
ATOM 1395 C CA . GLU A 1 165 ? 11.299 -0.147 -16.686 1.00 94.00 165 GLU A CA 1
ATOM 1396 C C . GLU A 1 165 ? 10.477 -1.419 -16.365 1.00 94.00 165 GLU A C 1
ATOM 1398 O O . GLU A 1 165 ? 11.025 -2.522 -16.262 1.00 94.00 165 GLU A O 1
ATOM 1403 N N . ARG A 1 166 ? 9.154 -1.295 -16.164 1.00 92.69 166 ARG A N 1
ATOM 1404 C CA . ARG A 1 166 ? 8.278 -2.396 -15.707 1.00 92.69 166 ARG A CA 1
ATOM 1405 C C . ARG A 1 166 ? 8.206 -3.579 -16.675 1.00 92.69 166 ARG A C 1
ATOM 1407 O O . ARG A 1 166 ? 8.104 -4.722 -16.236 1.00 92.69 166 ARG A O 1
ATOM 1414 N N . ASP A 1 167 ? 8.283 -3.316 -17.975 1.00 92.12 167 ASP A N 1
ATOM 1415 C CA . ASP A 1 167 ? 8.275 -4.312 -19.052 1.00 92.12 167 ASP A CA 1
ATOM 1416 C C . ASP A 1 167 ? 9.466 -5.279 -18.943 1.00 92.12 167 ASP A C 1
ATOM 1418 O O . ASP A 1 167 ? 9.317 -6.494 -19.100 1.00 92.12 167 ASP A O 1
ATOM 1422 N N . LYS A 1 168 ? 10.638 -4.761 -18.568 1.00 91.44 168 LYS A N 1
ATOM 1423 C CA . LYS A 1 168 ? 11.863 -5.554 -18.386 1.00 91.44 168 LYS A CA 1
ATOM 1424 C C . LYS A 1 168 ? 11.828 -6.419 -17.133 1.00 91.44 168 LYS A C 1
ATOM 1426 O O . LYS A 1 168 ? 12.560 -7.401 -17.050 1.00 91.44 168 LYS A O 1
ATOM 1431 N N . LEU A 1 169 ? 10.967 -6.087 -16.174 1.00 88.69 169 LEU A N 1
ATOM 1432 C CA . LEU A 1 169 ? 10.868 -6.736 -14.865 1.00 88.69 169 LEU A CA 1
ATOM 1433 C C . LEU A 1 169 ? 9.669 -7.689 -14.745 1.00 88.69 169 LEU A C 1
ATOM 1435 O O . LEU A 1 169 ? 9.477 -8.306 -13.697 1.00 88.69 169 LEU A O 1
ATOM 1439 N N . LEU A 1 170 ? 8.885 -7.885 -15.812 1.00 88.19 170 LEU A N 1
ATOM 1440 C CA . LEU A 1 170 ? 7.699 -8.755 -15.795 1.00 88.19 170 LEU A CA 1
ATOM 1441 C C . LEU A 1 170 ? 8.005 -10.197 -15.375 1.00 88.19 170 LEU A C 1
ATOM 1443 O O . LEU A 1 170 ? 7.160 -10.871 -14.789 1.00 88.19 170 LEU A O 1
ATOM 1447 N N . HIS A 1 171 ? 9.209 -10.695 -15.664 1.00 83.62 171 HIS A N 1
ATOM 1448 C CA . HIS A 1 171 ? 9.622 -12.051 -15.301 1.00 83.62 171 HIS A CA 1
ATOM 1449 C C . HIS A 1 171 ? 9.691 -12.274 -13.780 1.00 83.62 171 HIS A C 1
ATOM 1451 O O . HIS A 1 171 ? 9.495 -13.407 -13.342 1.00 83.62 171 HIS A O 1
ATOM 1457 N N . ILE A 1 172 ? 9.883 -11.205 -13.000 1.00 82.81 172 ILE A N 1
ATOM 1458 C CA . ILE A 1 172 ? 9.996 -11.219 -11.533 1.00 82.81 172 ILE A CA 1
ATOM 1459 C C . ILE A 1 172 ? 8.626 -11.367 -10.864 1.00 82.81 172 ILE A C 1
ATOM 1461 O O . ILE A 1 172 ? 8.516 -11.930 -9.780 1.00 82.81 172 ILE A O 1
ATOM 1465 N N . VAL A 1 173 ? 7.558 -10.914 -11.524 1.00 76.88 173 VAL A N 1
ATOM 1466 C CA . VAL A 1 173 ? 6.185 -10.922 -10.984 1.00 76.88 173 VAL A CA 1
ATOM 1467 C C . VAL A 1 173 ? 5.464 -12.262 -11.240 1.00 76.88 173 VAL A C 1
ATOM 1469 O O . VAL A 1 173 ? 4.240 -12.330 -11.178 1.00 76.88 173 VAL A O 1
ATOM 1472 N N . LYS A 1 174 ? 6.209 -13.339 -11.541 1.00 65.69 174 LYS A N 1
ATOM 1473 C CA . LYS A 1 174 ? 5.672 -14.710 -11.664 1.00 65.69 174 LYS A CA 1
ATOM 1474 C C . LYS A 1 174 ? 5.052 -15.200 -10.356 1.00 65.69 174 LYS A C 1
ATOM 1476 O O . LYS A 1 174 ? 5.616 -14.930 -9.272 1.00 65.69 174 LYS A O 1
#

pLDDT: mean 87.26, std 11.64, range [36.69, 96.12]

Foldseek 3Di:
DLCLVVLVVDDPVLCLVQVLQLVLLLQDALDDDDDVPSVVLVVVLLVCLVVVVLVVCLVPPSSLVSLLSSSVSSVVCSVVVAHFPSLLVQDSPLSNQCVVVVNGGLVVCVVQPVDLVSQCVRPPDDSVSSVSSNVSSVVDDPVSVVVSSVVVCVVCVVVVSCSVCVNVNSVSND

Secondary structure (DSSP, 8-s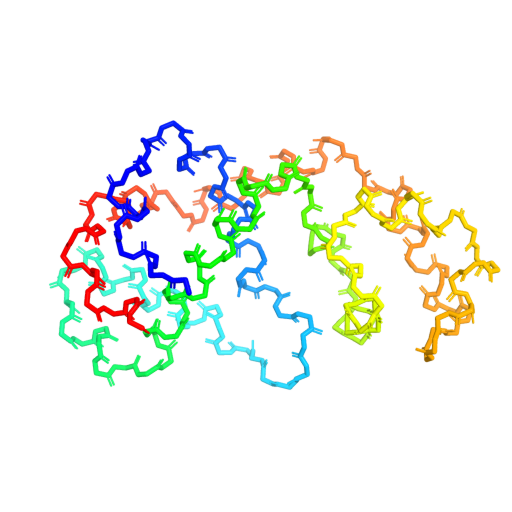tate):
--HHHHHHH--HHHHHHHHHHHHHHHHS--SSS--SHHHHHHHHHHHHHHTT-HHHHHS-HHHHHHHHHHHHHHHHHHHH---BGGGG---HHHHHHHHHTT--BHHHHHHH--SHHHHTTSTT--HHHHHHHHHHHHH--HHHHHHHHHHHHHHTTTHHHHHHTGGGGGGGG-

Radius of gyration: 17.06 Å; chains: 1; bounding box: 39×31×45 Å

Sequence (174 aa):
MDYKNEILKVEKKQFELYFCDAYIKTLHPSEASYYKKHLITWRKVKHLIIKKKFALLEESAACANIYKEFWRNFFDVAKEQKTPLEYLFLSTEINNCLRRQKLVYIEDLLSQYNTIDDLLKIRKIGEKAAKDIINKLNEFTSIDKKTIDKQIMENNEDCYVLYEERDKLLHIVK